Protein AF-A0AB38LQI5-F1 (afdb_monomer_lite)

Secondary structure (DSSP, 8-state):
----------HHHHHHHHHHHS------SS-----SSS-HHHHHTT-----SS-TT--HHHHHHHHHHHHHHHHHHHHHS-HHHHHHHHHHHHHSSSHHHHHHHHHHHHHT-

Structure (mmCIF, N/CA/C/O backbone):
data_AF-A0AB38LQI5-F1
#
_entry.id   AF-A0AB38LQI5-F1
#
loop_
_atom_site.group_PDB
_atom_site.id
_atom_site.type_symbol
_atom_site.label_atom_id
_atom_site.label_alt_id
_atom_site.label_comp_id
_atom_site.label_asym_id
_atom_site.label_entity_id
_atom_site.label_seq_id
_atom_site.pdbx_PDB_ins_code
_atom_site.Cartn_x
_atom_site.Cartn_y
_atom_site.Cartn_z
_atom_site.occupancy
_atom_site.B_iso_or_equiv
_atom_site.auth_seq_id
_atom_site.auth_comp_id
_atom_site.auth_asym_id
_atom_site.auth_atom_id
_atom_site.pdbx_PDB_model_num
ATOM 1 N N . MET A 1 1 ? 2.769 -41.729 17.486 1.00 35.66 1 MET A N 1
ATOM 2 C CA . MET A 1 1 ? 1.971 -41.006 16.469 1.00 35.66 1 MET A CA 1
ATOM 3 C C . MET A 1 1 ? 2.441 -39.557 16.410 1.00 35.66 1 MET A C 1
ATOM 5 O O . MET A 1 1 ? 2.171 -38.793 17.328 1.00 35.66 1 MET A O 1
ATOM 9 N N . THR A 1 2 ? 3.219 -39.195 15.392 1.00 36.41 2 THR A N 1
ATOM 10 C CA . THR A 1 2 ? 3.868 -37.876 15.284 1.00 36.41 2 THR A CA 1
ATOM 11 C C . THR A 1 2 ? 2.904 -36.874 14.644 1.00 36.41 2 THR A C 1
ATOM 13 O O . THR A 1 2 ? 2.514 -37.045 13.493 1.00 36.41 2 THR A O 1
ATOM 16 N N . ARG A 1 3 ? 2.489 -35.831 15.379 1.00 36.44 3 ARG A N 1
ATOM 17 C CA . ARG A 1 3 ? 1.654 -34.739 14.841 1.00 36.44 3 ARG A CA 1
ATOM 18 C C . ARG A 1 3 ? 2.456 -33.934 13.810 1.00 36.44 3 ARG A C 1
ATOM 20 O O . ARG A 1 3 ? 3.279 -33.099 14.181 1.00 36.44 3 ARG A O 1
ATOM 27 N N . MET A 1 4 ? 2.195 -34.151 12.521 1.00 31.91 4 MET A N 1
ATOM 28 C CA . MET A 1 4 ? 2.647 -33.252 11.456 1.00 31.91 4 MET A CA 1
ATOM 29 C C . MET A 1 4 ? 1.968 -31.885 11.626 1.00 31.91 4 MET A C 1
ATOM 31 O O . MET A 1 4 ? 0.756 -31.752 11.464 1.00 31.91 4 MET A O 1
ATOM 35 N N . ARG A 1 5 ? 2.747 -30.848 11.960 1.00 36.25 5 ARG A N 1
ATOM 36 C CA . ARG A 1 5 ? 2.303 -29.450 11.856 1.00 36.25 5 ARG A CA 1
ATOM 37 C C . ARG A 1 5 ? 2.244 -29.079 10.375 1.00 36.25 5 ARG A C 1
ATOM 39 O O . ARG A 1 5 ? 3.247 -28.661 9.802 1.00 36.25 5 ARG A O 1
ATOM 46 N N . LEU A 1 6 ? 1.067 -29.211 9.771 1.00 35.16 6 LEU A N 1
ATOM 47 C CA . LEU A 1 6 ? 0.768 -28.604 8.476 1.00 35.16 6 LEU A CA 1
ATOM 48 C C . LEU A 1 6 ? 0.804 -27.078 8.645 1.00 35.16 6 LEU A C 1
ATOM 50 O O . LEU A 1 6 ? -0.136 -26.467 9.153 1.00 35.16 6 LEU A O 1
ATOM 54 N N . ARG A 1 7 ? 1.924 -26.450 8.269 1.00 38.47 7 ARG A N 1
ATOM 55 C CA . ARG A 1 7 ? 1.967 -24.998 8.075 1.00 38.47 7 ARG A CA 1
ATOM 56 C C . ARG A 1 7 ? 1.193 -24.709 6.794 1.00 38.47 7 ARG A C 1
ATOM 58 O O . ARG A 1 7 ? 1.721 -24.896 5.704 1.00 38.47 7 ARG A O 1
ATOM 65 N N . HIS A 1 8 ? -0.055 -24.269 6.922 1.00 36.62 8 HIS A N 1
ATOM 66 C CA . HIS A 1 8 ? -0.770 -23.649 5.812 1.00 36.62 8 HIS A CA 1
ATOM 67 C C . HIS A 1 8 ? -0.063 -22.333 5.469 1.0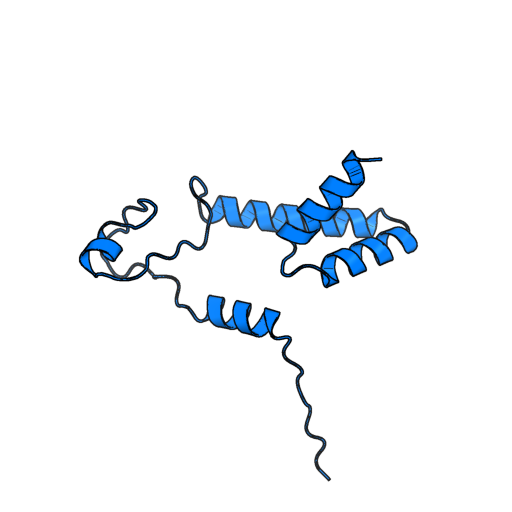0 36.62 8 HIS A C 1
ATOM 69 O O . HIS A 1 8 ? -0.307 -21.298 6.087 1.00 36.62 8 HIS A O 1
ATOM 75 N N . ILE A 1 9 ? 0.866 -22.382 4.517 1.00 41.22 9 ILE A N 1
ATOM 76 C CA . ILE A 1 9 ? 1.423 -21.179 3.906 1.00 41.22 9 ILE A CA 1
ATOM 77 C C . ILE A 1 9 ? 0.346 -20.675 2.943 1.00 41.22 9 ILE A C 1
ATOM 79 O O . ILE A 1 9 ? -0.011 -21.350 1.980 1.00 41.22 9 ILE A O 1
ATOM 83 N N . ASN A 1 10 ? -0.239 -19.520 3.259 1.00 42.88 10 ASN A N 1
ATOM 84 C CA . ASN A 1 10 ? -1.150 -18.817 2.361 1.00 42.88 10 ASN A CA 1
ATOM 85 C C . ASN A 1 10 ? -0.431 -18.614 1.013 1.00 42.88 10 ASN A C 1
ATOM 87 O O . ASN A 1 10 ? 0.677 -18.082 0.998 1.00 42.88 10 ASN A O 1
ATOM 91 N N . LYS A 1 11 ? -1.040 -19.028 -0.107 1.00 44.62 11 LYS A N 1
ATOM 92 C CA . LYS A 1 11 ? -0.463 -18.889 -1.460 1.00 44.62 11 LYS A CA 1
ATOM 93 C C . LYS A 1 11 ? -0.077 -17.439 -1.796 1.00 44.62 11 LYS A C 1
ATOM 95 O O . LYS A 1 11 ? 0.895 -17.231 -2.508 1.00 44.62 11 LYS A O 1
ATOM 100 N N . SER A 1 12 ? -0.758 -16.450 -1.209 1.00 48.97 12 SER A N 1
ATOM 101 C CA . SER A 1 12 ? -0.385 -15.030 -1.305 1.00 48.97 12 SER A CA 1
ATOM 102 C C . SER A 1 12 ? 0.933 -14.708 -0.593 1.00 48.97 12 SER A C 1
ATOM 104 O O . SER A 1 12 ? 1.680 -13.844 -1.029 1.00 48.97 12 SER A O 1
ATOM 106 N N . ASN A 1 13 ? 1.249 -15.400 0.504 1.00 41.06 13 ASN A N 1
ATOM 107 C CA . ASN A 1 13 ? 2.532 -15.245 1.192 1.00 41.06 13 ASN A CA 1
ATOM 108 C C . ASN A 1 13 ? 3.642 -16.019 0.477 1.00 41.06 13 ASN A C 1
ATOM 110 O O . ASN A 1 13 ? 4.799 -15.628 0.573 1.00 41.06 13 ASN A O 1
ATOM 114 N N . GLN A 1 14 ? 3.299 -17.098 -0.236 1.00 43.31 14 GLN A N 1
ATOM 115 C CA . GLN A 1 14 ? 4.238 -17.838 -1.079 1.00 43.31 14 GLN A CA 1
ATOM 116 C C . GLN A 1 14 ? 4.746 -16.956 -2.225 1.00 43.31 14 GLN A C 1
ATOM 118 O O . GLN A 1 14 ? 5.954 -16.856 -2.391 1.00 43.31 14 GLN A O 1
ATOM 123 N N . SER A 1 15 ? 3.856 -16.245 -2.928 1.00 53.72 15 SER A N 1
ATOM 124 C CA . SER A 1 15 ? 4.248 -15.334 -4.013 1.00 53.72 15 SER A CA 1
ATOM 125 C C . SER A 1 15 ? 5.042 -14.126 -3.510 1.00 53.72 15 SER A C 1
ATOM 127 O O . SER A 1 15 ? 6.004 -13.722 -4.152 1.00 53.72 15 SER A O 1
ATOM 129 N N . VAL A 1 16 ? 4.716 -13.584 -2.330 1.00 51.19 16 VAL A N 1
ATOM 130 C CA . VAL A 1 16 ? 5.515 -12.519 -1.696 1.00 51.19 16 VAL A CA 1
ATOM 131 C C . VAL A 1 16 ? 6.891 -13.038 -1.266 1.00 51.19 16 VAL A C 1
ATOM 133 O O . VAL A 1 16 ? 7.891 -12.358 -1.473 1.00 51.19 16 VAL A O 1
ATOM 136 N N . LEU A 1 17 ? 6.978 -14.248 -0.705 1.00 48.19 17 LEU A N 1
ATOM 137 C CA . LEU A 1 17 ? 8.255 -14.884 -0.360 1.00 48.19 17 LEU A CA 1
ATOM 138 C C . LEU A 1 17 ? 9.081 -15.237 -1.602 1.00 48.19 1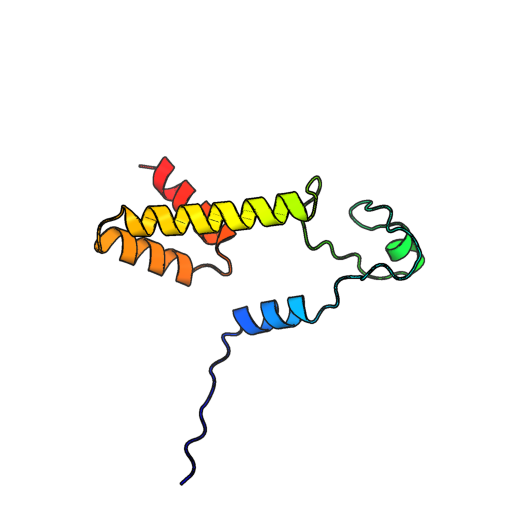7 LEU A C 1
ATOM 140 O O . LEU A 1 17 ? 10.303 -15.136 -1.548 1.00 48.19 17 LEU A O 1
ATOM 144 N N . GLU A 1 18 ? 8.437 -15.620 -2.704 1.00 51.28 18 GLU A N 1
ATOM 145 C CA . GLU A 1 18 ? 9.066 -15.847 -4.009 1.00 51.28 18 GLU A CA 1
ATOM 146 C C . GLU A 1 18 ? 9.537 -14.535 -4.640 1.00 51.28 18 GLU A C 1
ATOM 148 O O . GLU A 1 18 ? 10.674 -14.484 -5.088 1.00 51.28 18 GLU A O 1
ATOM 153 N N . ALA A 1 19 ? 8.763 -13.450 -4.551 1.00 50.34 19 ALA A N 1
ATOM 154 C CA . ALA A 1 19 ? 9.173 -12.108 -4.977 1.00 50.34 19 ALA A CA 1
ATOM 155 C C . ALA A 1 19 ? 10.311 -11.529 -4.116 1.00 50.34 19 ALA A C 1
ATOM 157 O O . ALA A 1 19 ? 11.142 -10.771 -4.605 1.00 50.34 19 ALA A O 1
ATOM 158 N N . LEU A 1 20 ? 10.394 -11.911 -2.838 1.00 47.28 20 LEU A N 1
ATOM 159 C CA . LEU A 1 20 ? 11.554 -11.630 -1.983 1.00 47.28 20 LEU A CA 1
ATOM 160 C C . LEU A 1 20 ? 12.756 -12.538 -2.313 1.00 47.28 20 LEU A C 1
ATOM 162 O O . LEU A 1 20 ? 13.893 -12.196 -1.987 1.00 47.28 20 LEU A O 1
ATOM 166 N N . ARG A 1 21 ? 12.513 -13.698 -2.942 1.00 45.47 21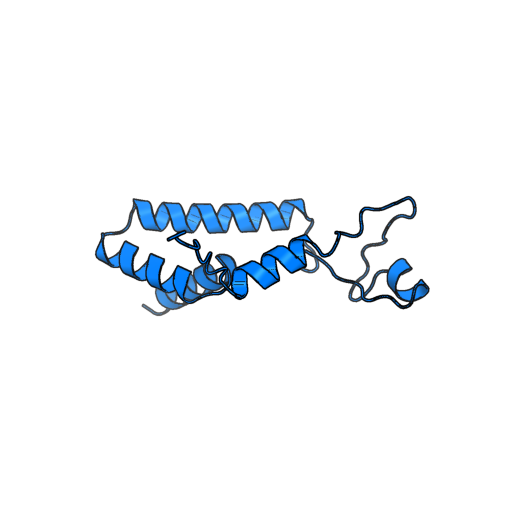 ARG A N 1
ATOM 167 C CA . ARG A 1 21 ? 13.529 -14.644 -3.440 1.00 45.47 21 ARG A CA 1
ATOM 168 C C . ARG A 1 21 ? 14.054 -14.265 -4.819 1.00 45.47 21 ARG A C 1
ATOM 170 O O . ARG A 1 21 ? 15.203 -14.604 -5.118 1.00 45.47 21 ARG A O 1
ATOM 177 N N . SER A 1 22 ? 13.246 -13.578 -5.628 1.00 42.25 22 SER A N 1
ATOM 178 C CA . SER A 1 22 ? 13.679 -12.850 -6.814 1.00 42.25 22 SER A CA 1
ATOM 179 C C . SER A 1 22 ? 14.702 -11.837 -6.338 1.00 42.25 22 SER A C 1
ATOM 181 O O . SER A 1 22 ? 14.372 -10.814 -5.741 1.00 42.25 22 SER A O 1
ATOM 183 N N . LYS A 1 23 ? 15.978 -12.199 -6.479 1.00 46.34 23 LYS A N 1
ATOM 184 C CA . LYS A 1 23 ? 17.098 -11.372 -6.047 1.00 46.34 23 LYS A CA 1
ATOM 185 C C . LYS A 1 23 ? 16.847 -9.966 -6.598 1.00 46.34 23 LYS A C 1
ATOM 187 O O . LYS A 1 23 ? 16.781 -9.843 -7.822 1.00 46.34 23 LYS A O 1
ATOM 192 N N . PRO A 1 24 ? 16.733 -8.912 -5.762 1.00 47.78 24 PRO A N 1
ATOM 193 C CA . PRO A 1 24 ? 16.851 -7.570 -6.301 1.00 47.78 24 PRO A CA 1
ATOM 194 C C . PRO A 1 24 ? 18.166 -7.557 -7.069 1.00 47.78 24 PRO A C 1
ATOM 196 O O . PRO A 1 24 ? 19.141 -8.167 -6.617 1.00 47.78 24 PRO A O 1
ATOM 199 N N . HIS A 1 25 ? 18.179 -6.952 -8.252 1.00 51.09 25 HIS A N 1
ATOM 200 C CA . HIS A 1 25 ? 19.390 -6.802 -9.039 1.00 51.09 25 HIS A CA 1
ATOM 201 C C . HIS A 1 25 ? 20.360 -5.942 -8.208 1.00 51.09 25 HIS A C 1
ATOM 203 O O . HIS A 1 25 ? 20.383 -4.719 -8.308 1.00 51.09 25 HIS A O 1
ATOM 209 N N . VAL A 1 26 ? 21.101 -6.573 -7.290 1.00 49.50 26 VAL A N 1
ATOM 210 C CA . VAL A 1 26 ? 22.137 -5.935 -6.490 1.00 49.50 26 VAL A CA 1
ATOM 211 C C . VAL A 1 26 ? 23.189 -5.575 -7.508 1.00 49.50 26 VAL A C 1
ATOM 213 O O . VAL A 1 26 ? 23.790 -6.459 -8.121 1.00 49.50 26 VAL A O 1
ATOM 216 N N . SER A 1 27 ? 23.332 -4.276 -7.735 1.00 46.75 27 SER A N 1
ATOM 217 C CA . SER A 1 27 ? 24.302 -3.671 -8.631 1.00 46.75 27 SER A CA 1
ATOM 218 C C . SER A 1 27 ? 25.697 -4.230 -8.349 1.00 46.75 27 SER A C 1
ATOM 220 O O . SER A 1 27 ? 26.436 -3.724 -7.505 1.00 46.75 27 SER A O 1
ATOM 222 N N . ARG A 1 28 ? 26.071 -5.294 -9.057 1.00 47.72 28 ARG A N 1
ATOM 223 C CA . ARG A 1 28 ? 27.468 -5.639 -9.281 1.00 47.72 28 ARG A CA 1
ATOM 224 C C . ARG A 1 28 ? 27.913 -4.808 -10.475 1.00 47.72 28 ARG A C 1
ATOM 226 O O . ARG A 1 28 ? 27.541 -5.119 -11.598 1.00 47.72 28 ARG A O 1
ATOM 233 N N . VAL A 1 29 ? 28.618 -3.726 -10.145 1.00 44.75 29 VAL A N 1
ATOM 234 C CA . VAL A 1 29 ? 29.494 -2.883 -10.977 1.00 44.75 29 VAL A CA 1
ATOM 235 C C . VAL A 1 29 ? 29.036 -2.725 -12.436 1.00 44.75 29 VAL A C 1
ATOM 237 O O . VAL A 1 29 ? 29.340 -3.531 -13.307 1.00 44.75 29 VAL A O 1
ATOM 240 N N . GLY A 1 30 ? 28.299 -1.637 -12.651 1.00 53.66 30 GLY A N 1
ATOM 241 C CA . GLY A 1 30 ? 27.670 -1.191 -13.894 1.00 53.66 30 GLY A CA 1
ATOM 242 C C . GLY A 1 30 ? 26.417 -0.431 -13.471 1.00 53.66 30 GLY A C 1
ATOM 243 O O . GLY A 1 30 ? 25.509 -1.046 -12.910 1.00 53.66 30 GLY A O 1
ATOM 244 N N . SER A 1 31 ? 26.413 0.905 -13.547 1.00 61.84 31 SER A N 1
ATOM 245 C CA . SER A 1 31 ? 25.306 1.681 -12.979 1.00 61.84 31 SER A CA 1
ATOM 246 C C . SER A 1 31 ? 24.035 1.400 -13.779 1.00 61.84 31 SER A C 1
ATOM 248 O O . SER A 1 31 ? 23.976 1.602 -14.988 1.00 61.84 31 SER A O 1
ATOM 250 N N . CYS A 1 32 ? 23.002 0.894 -13.107 1.00 72.06 32 CYS A N 1
ATOM 251 C CA . CYS A 1 32 ? 21.673 0.855 -13.699 1.00 72.06 32 CYS A CA 1
ATOM 252 C C . CYS A 1 32 ? 21.254 2.305 -13.976 1.00 72.06 32 CYS A C 1
ATOM 254 O O . CYS A 1 32 ? 21.259 3.120 -13.051 1.00 72.06 32 CYS A O 1
ATOM 256 N N . ASN A 1 33 ? 20.915 2.632 -15.224 1.00 75.69 33 ASN A N 1
ATOM 257 C CA . ASN A 1 33 ? 20.491 3.984 -15.603 1.00 75.69 33 ASN A CA 1
ATOM 258 C C . ASN A 1 33 ? 19.078 4.330 -15.098 1.00 75.69 33 ASN A C 1
ATOM 260 O O . ASN A 1 33 ? 18.745 5.502 -14.973 1.00 75.69 33 ASN A O 1
ATOM 264 N N . GLY A 1 34 ? 18.273 3.322 -14.742 1.00 73.31 34 GLY A N 1
ATOM 265 C CA . GLY A 1 34 ? 16.940 3.504 -14.160 1.00 73.31 34 GLY A CA 1
ATOM 266 C C . GLY A 1 34 ? 15.829 3.814 -15.170 1.00 73.31 34 GLY A C 1
ATOM 267 O O . GLY A 1 34 ? 14.712 4.120 -14.745 1.00 73.31 34 GLY A O 1
ATOM 268 N N . ASP A 1 35 ? 16.112 3.712 -16.473 1.00 78.81 35 ASP A N 1
ATOM 269 C CA . ASP A 1 35 ? 15.146 3.978 -17.545 1.00 78.81 35 ASP A CA 1
ATOM 270 C C . ASP A 1 35 ? 13.977 2.988 -17.533 1.00 78.81 35 ASP A C 1
ATOM 272 O O . ASP A 1 35 ? 14.131 1.796 -17.265 1.00 78.81 35 ASP A O 1
ATOM 276 N N . ARG A 1 36 ? 12.777 3.472 -17.853 1.00 73.81 36 ARG A N 1
ATOM 277 C CA . ARG A 1 36 ? 11.551 2.662 -17.890 1.00 73.81 36 ARG A CA 1
ATOM 278 C C . ARG A 1 36 ? 10.972 2.625 -19.307 1.00 73.81 36 ARG A C 1
ATOM 280 O O . ARG A 1 36 ? 11.061 3.633 -19.998 1.00 73.81 36 ARG A O 1
ATOM 287 N N . PRO A 1 37 ? 10.347 1.509 -19.734 1.00 78.69 37 PRO A N 1
ATOM 288 C CA . PRO A 1 37 ? 10.023 0.309 -18.950 1.00 78.69 37 PRO A CA 1
ATOM 289 C C . PRO A 1 37 ? 11.206 -0.643 -18.713 1.00 78.69 37 PRO A C 1
ATOM 291 O O . PRO A 1 37 ? 11.074 -1.571 -17.922 1.00 78.69 37 PRO A O 1
ATOM 294 N N . SER A 1 38 ? 12.361 -0.425 -19.346 1.00 82.94 38 SER A N 1
ATOM 295 C CA . SER A 1 38 ? 13.546 -1.271 -19.172 1.00 82.94 38 SER A CA 1
ATOM 296 C C . SER A 1 38 ? 14.829 -0.446 -19.183 1.00 82.94 38 SER A C 1
ATOM 298 O O . SER A 1 38 ? 14.985 0.437 -20.022 1.00 82.94 38 SER A O 1
ATOM 300 N N . CYS A 1 39 ? 15.746 -0.738 -18.256 1.00 83.62 39 CYS A N 1
ATOM 301 C CA . CYS A 1 39 ? 17.056 -0.094 -18.208 1.00 83.62 39 CYS A CA 1
ATOM 302 C C . CYS A 1 39 ? 17.947 -0.588 -19.359 1.00 83.62 39 CYS A C 1
ATOM 304 O O . CYS A 1 39 ? 17.784 -1.722 -19.820 1.00 83.62 39 CYS A O 1
ATOM 306 N N . GLN A 1 40 ? 18.927 0.217 -19.785 1.00 80.19 40 GLN A N 1
ATOM 307 C CA . GLN A 1 40 ? 19.794 -0.130 -20.924 1.00 80.19 40 GLN A CA 1
ATOM 308 C C . GLN A 1 40 ? 20.492 -1.481 -20.715 1.00 80.19 40 GLN A C 1
ATOM 310 O O . GLN A 1 40 ?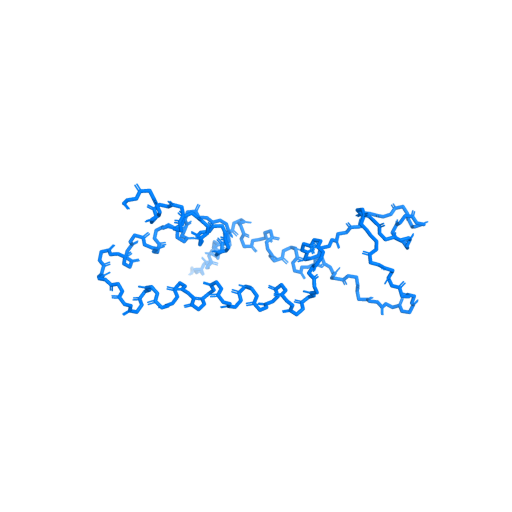 20.530 -2.315 -21.608 1.00 80.19 40 GLN A O 1
ATOM 315 N N . MET A 1 41 ? 20.933 -1.762 -19.486 1.00 82.12 41 MET A N 1
ATOM 316 C CA . MET A 1 41 ? 21.551 -3.045 -19.149 1.00 82.12 41 MET A CA 1
ATOM 317 C C . MET A 1 41 ? 20.616 -4.248 -19.326 1.00 82.12 41 MET A C 1
ATOM 319 O O . MET A 1 41 ? 21.083 -5.320 -19.702 1.00 82.12 41 MET A O 1
ATOM 323 N N . CYS A 1 42 ? 19.327 -4.111 -19.008 1.00 83.25 42 CYS A N 1
ATOM 324 C CA . CYS A 1 42 ? 18.355 -5.193 -19.182 1.00 83.25 42 CYS A CA 1
ATOM 325 C C . CYS A 1 42 ? 18.004 -5.390 -20.659 1.00 83.25 42 CYS A C 1
ATOM 327 O O . CYS A 1 42 ? 17.835 -6.533 -21.080 1.00 83.25 42 CYS A O 1
ATOM 329 N N . ILE A 1 43 ? 17.969 -4.302 -21.438 1.00 83.62 43 ILE A N 1
ATOM 330 C CA . ILE A 1 43 ? 17.811 -4.347 -22.897 1.00 83.62 43 ILE A CA 1
ATOM 331 C C . ILE A 1 43 ? 18.992 -5.097 -23.523 1.00 83.62 43 ILE A C 1
ATOM 333 O O . ILE A 1 43 ? 18.783 -6.083 -24.225 1.00 83.62 43 ILE A O 1
ATOM 337 N N . ASP A 1 44 ? 20.224 -4.697 -23.196 1.00 84.25 44 ASP A N 1
ATOM 338 C CA . ASP A 1 44 ? 21.448 -5.294 -23.749 1.00 84.25 44 ASP A CA 1
ATOM 339 C C . ASP A 1 44 ? 21.580 -6.785 -23.403 1.00 84.25 44 ASP A C 1
ATOM 341 O O . ASP A 1 44 ? 22.144 -7.569 -24.165 1.00 84.25 44 ASP A O 1
ATOM 345 N N . ARG A 1 45 ? 21.059 -7.190 -22.240 1.00 84.19 45 ARG A N 1
ATOM 346 C CA . ARG A 1 45 ? 21.078 -8.582 -21.767 1.00 84.19 45 ARG A CA 1
ATOM 347 C C . ARG A 1 45 ? 19.882 -9.407 -22.236 1.00 84.19 45 ARG A C 1
ATOM 349 O O . ARG A 1 45 ? 19.857 -10.599 -21.939 1.00 84.19 45 ARG A O 1
ATOM 356 N N . ALA A 1 46 ? 18.912 -8.802 -22.924 1.00 84.19 46 ALA A N 1
ATOM 357 C CA . ALA A 1 46 ? 17.635 -9.426 -23.275 1.00 84.19 46 ALA A CA 1
ATOM 358 C C . ALA A 1 46 ? 16.952 -10.103 -22.065 1.00 84.19 46 ALA A C 1
ATOM 360 O O . ALA A 1 46 ? 16.442 -11.218 -22.157 1.00 84.19 46 ALA A O 1
ATOM 361 N N . THR A 1 47 ? 16.983 -9.434 -20.909 1.00 77.88 47 THR A N 1
ATOM 362 C CA . THR A 1 47 ? 16.376 -9.909 -19.654 1.00 77.88 47 THR A CA 1
ATOM 363 C C . THR A 1 47 ? 15.226 -9.011 -19.234 1.00 77.88 47 THR A C 1
ATOM 365 O O . THR A 1 47 ? 15.326 -7.790 -19.372 1.00 77.88 47 THR A O 1
ATOM 368 N N . ASP A 1 48 ? 14.203 -9.597 -18.616 1.00 77.25 48 ASP A N 1
ATOM 369 C CA . ASP A 1 48 ? 13.090 -8.842 -18.045 1.00 77.25 48 ASP A CA 1
ATOM 370 C C . ASP A 1 48 ? 13.580 -7.827 -16.999 1.00 77.25 48 ASP A C 1
ATOM 372 O O . ASP A 1 48 ? 14.375 -8.135 -16.105 1.00 77.25 48 ASP A O 1
ATOM 376 N N . CYS A 1 49 ? 13.114 -6.583 -17.133 1.00 78.44 49 CYS A N 1
ATOM 377 C CA . CYS A 1 49 ? 13.469 -5.488 -16.240 1.00 78.44 49 CYS A CA 1
ATOM 378 C C . CYS A 1 49 ? 12.359 -5.277 -15.206 1.00 78.44 49 CYS A C 1
ATOM 380 O O . CYS A 1 49 ? 11.347 -4.630 -15.479 1.00 78.44 49 CYS A O 1
ATOM 382 N N . GLU A 1 50 ? 12.552 -5.818 -14.006 1.00 78.31 50 GLU A N 1
ATOM 383 C CA . GLU A 1 50 ? 11.595 -5.668 -12.911 1.00 78.31 50 GLU A CA 1
ATOM 384 C C . GLU A 1 50 ? 11.990 -4.534 -11.961 1.00 78.31 50 GLU A C 1
ATOM 386 O O . GLU A 1 50 ? 13.071 -4.515 -11.365 1.00 78.31 50 GLU A O 1
ATOM 391 N N . TYR A 1 51 ? 11.065 -3.595 -11.766 1.00 71.31 51 TYR A N 1
ATOM 392 C CA . TYR A 1 51 ? 11.205 -2.513 -10.801 1.00 71.31 51 TYR A CA 1
ATOM 393 C C . TYR A 1 51 ? 10.380 -2.800 -9.547 1.00 71.31 51 TYR A C 1
ATOM 395 O O . TYR A 1 51 ? 9.170 -2.986 -9.608 1.00 71.31 51 TYR A O 1
ATOM 403 N N . THR A 1 52 ? 11.016 -2.735 -8.377 1.00 71.56 52 THR A N 1
ATOM 404 C CA . THR A 1 52 ? 10.354 -2.947 -7.071 1.00 71.56 52 THR A CA 1
ATOM 405 C C . THR A 1 52 ? 9.541 -1.741 -6.578 1.00 71.56 52 THR A C 1
ATOM 407 O O . THR A 1 52 ? 8.888 -1.804 -5.529 1.00 71.56 52 THR A O 1
ATOM 410 N N . VAL A 1 53 ? 9.600 -0.626 -7.313 1.00 73.56 53 VAL A N 1
ATOM 411 C CA . VAL A 1 53 ? 8.941 0.650 -7.002 1.00 73.56 53 VAL A CA 1
ATOM 412 C C . VAL A 1 53 ? 8.342 1.270 -8.262 1.00 73.56 53 VAL A C 1
ATOM 414 O O . VAL A 1 53 ? 8.846 1.050 -9.366 1.00 73.56 53 VAL A O 1
ATOM 417 N N . GLY A 1 54 ? 7.279 2.061 -8.105 1.00 68.75 54 GLY A N 1
ATOM 418 C CA . GLY A 1 54 ? 6.634 2.781 -9.208 1.00 68.75 54 GLY A CA 1
ATOM 419 C C . GLY A 1 54 ? 7.547 3.816 -9.874 1.00 68.75 54 GLY A C 1
ATOM 420 O O . GLY A 1 54 ? 8.570 4.218 -9.313 1.00 68.75 54 GLY A O 1
ATOM 421 N N . ALA A 1 55 ? 7.189 4.233 -11.090 1.00 67.19 55 ALA A N 1
ATOM 422 C CA . ALA A 1 55 ? 7.903 5.287 -11.808 1.00 67.19 55 ALA A CA 1
ATOM 423 C C . ALA A 1 55 ? 7.894 6.600 -11.005 1.00 67.19 55 ALA A C 1
ATOM 425 O O . ALA A 1 55 ? 6.910 6.920 -10.346 1.00 67.19 55 ALA A O 1
ATOM 426 N N . GLY A 1 56 ? 9.007 7.340 -11.032 1.00 70.81 56 GLY A N 1
ATOM 427 C CA . GLY A 1 56 ? 9.143 8.612 -10.309 1.00 70.81 56 GLY A CA 1
ATOM 428 C C . GLY A 1 56 ? 9.342 8.498 -8.792 1.00 70.81 56 GLY A C 1
ATOM 429 O O . GLY A 1 56 ? 9.487 9.522 -8.130 1.00 70.81 56 GLY A O 1
ATO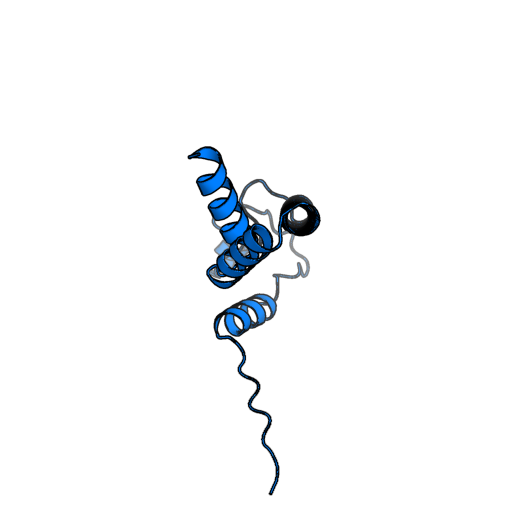M 430 N N . LEU A 1 57 ? 9.389 7.286 -8.227 1.00 67.88 57 LEU A N 1
ATOM 431 C CA . LEU A 1 57 ? 9.645 7.076 -6.803 1.00 67.88 57 LEU A CA 1
ATOM 432 C C . LEU A 1 57 ? 11.035 6.493 -6.575 1.00 67.88 57 LEU A C 1
ATOM 434 O O . LEU A 1 57 ? 11.384 5.434 -7.098 1.00 67.88 57 LEU A O 1
ATOM 438 N N . SER A 1 58 ? 11.810 7.146 -5.711 1.00 74.44 58 SER A N 1
ATOM 439 C CA . SER A 1 58 ? 12.975 6.504 -5.106 1.00 74.44 58 SER A CA 1
ATOM 440 C C . SER A 1 58 ? 12.535 5.364 -4.184 1.00 74.44 58 SER A C 1
ATOM 442 O O . SER A 1 58 ? 11.437 5.369 -3.618 1.00 74.44 58 SER A O 1
ATOM 444 N N . GLN A 1 59 ? 13.433 4.405 -3.953 1.00 72.00 59 GLN A N 1
ATOM 445 C CA . GLN A 1 59 ? 13.191 3.306 -3.016 1.00 72.00 59 GLN A CA 1
ATOM 446 C C . GLN A 1 59 ? 12.816 3.803 -1.613 1.00 72.00 59 GLN A C 1
ATOM 448 O O . GLN A 1 59 ? 11.920 3.252 -0.973 1.00 72.00 59 GLN A O 1
ATOM 453 N N . ARG A 1 60 ? 13.457 4.887 -1.161 1.00 73.38 60 ARG A N 1
ATOM 454 C CA . ARG A 1 60 ? 13.161 5.532 0.122 1.00 73.38 60 ARG A CA 1
ATOM 455 C C . ARG A 1 60 ? 11.751 6.122 0.155 1.00 73.38 60 ARG A C 1
ATOM 457 O O . ARG A 1 60 ? 11.045 5.920 1.136 1.00 73.38 60 ARG A O 1
ATOM 464 N N . GLN A 1 61 ? 11.325 6.813 -0.902 1.00 74.06 61 GLN A N 1
ATOM 465 C CA . GLN A 1 61 ? 9.967 7.366 -0.985 1.00 74.06 61 GLN A CA 1
ATOM 466 C C . GLN A 1 61 ? 8.909 6.260 -0.991 1.00 74.06 61 GLN A C 1
ATOM 468 O O . GLN A 1 61 ? 7.946 6.346 -0.235 1.00 74.06 61 GLN A O 1
ATOM 473 N N . ALA A 1 62 ? 9.116 5.195 -1.768 1.00 75.62 62 ALA A N 1
ATOM 474 C CA . ALA A 1 62 ? 8.206 4.052 -1.784 1.00 75.62 62 ALA A CA 1
ATOM 475 C C . ALA A 1 62 ? 8.131 3.351 -0.414 1.00 75.62 62 ALA A C 1
ATOM 477 O O . ALA A 1 62 ? 7.053 2.951 0.024 1.00 75.62 62 ALA A O 1
ATOM 478 N N . MET A 1 63 ? 9.260 3.230 0.295 1.00 79.69 63 MET A N 1
ATOM 479 C CA . MET A 1 63 ? 9.282 2.688 1.656 1.00 79.69 63 MET A CA 1
ATOM 480 C C . MET A 1 63 ? 8.503 3.577 2.631 1.00 79.69 63 MET A C 1
ATOM 482 O O . MET A 1 63 ? 7.673 3.074 3.386 1.00 79.69 63 MET A O 1
ATOM 486 N N . ASN A 1 64 ? 8.724 4.892 2.586 1.00 83.94 64 ASN A N 1
ATOM 487 C CA . ASN A 1 64 ? 8.013 5.840 3.440 1.00 83.94 64 ASN A CA 1
ATOM 488 C C . ASN A 1 64 ? 6.500 5.795 3.190 1.00 83.94 64 ASN A C 1
ATOM 490 O O . ASN A 1 64 ? 5.737 5.732 4.144 1.00 83.94 64 ASN A O 1
ATOM 494 N N . GLN A 1 65 ? 6.060 5.737 1.929 1.00 83.00 65 GLN A N 1
ATOM 495 C CA . GLN A 1 65 ? 4.637 5.601 1.596 1.00 83.00 65 GLN A CA 1
ATOM 496 C C . GLN A 1 65 ? 4.021 4.329 2.191 1.00 83.00 65 GLN A C 1
ATOM 498 O O . GLN A 1 65 ? 2.920 4.375 2.738 1.00 83.00 65 GLN A O 1
ATOM 503 N N . ARG A 1 66 ? 4.740 3.198 2.143 1.00 82.69 66 ARG A N 1
ATOM 504 C CA . ARG A 1 66 ? 4.283 1.957 2.786 1.00 82.69 66 ARG A CA 1
ATOM 505 C C . ARG A 1 66 ? 4.156 2.135 4.297 1.00 82.69 66 ARG A C 1
ATOM 507 O O . ARG A 1 66 ? 3.135 1.750 4.855 1.00 82.69 66 ARG A O 1
ATOM 514 N N . LEU A 1 67 ? 5.161 2.721 4.950 1.00 88.38 67 LEU A N 1
ATOM 515 C CA . LEU A 1 67 ? 5.140 2.955 6.398 1.00 88.38 67 LEU A CA 1
ATOM 516 C C . LEU A 1 67 ? 3.980 3.861 6.823 1.00 88.38 67 LEU A C 1
ATOM 518 O O . LEU A 1 67 ? 3.292 3.539 7.790 1.00 88.38 67 LEU A O 1
ATOM 522 N N . GLU A 1 68 ? 3.715 4.934 6.077 1.00 86.56 68 GLU A N 1
ATOM 523 C CA . GLU A 1 68 ? 2.577 5.819 6.348 1.00 86.56 68 GLU A CA 1
ATOM 524 C C . GLU A 1 68 ? 1.233 5.095 6.182 1.00 86.56 68 GLU A C 1
ATOM 526 O O . GLU A 1 68 ? 0.338 5.269 7.007 1.00 86.56 68 GLU A O 1
ATOM 531 N N . ALA A 1 69 ? 1.098 4.206 5.191 1.00 83.44 69 ALA A N 1
ATOM 532 C CA . ALA A 1 69 ? -0.106 3.387 5.039 1.00 83.44 69 ALA A CA 1
ATOM 533 C C . ALA A 1 69 ? -0.330 2.453 6.245 1.00 83.44 69 ALA A C 1
ATOM 535 O O . ALA A 1 69 ? -1.448 2.352 6.752 1.00 83.44 69 ALA A O 1
ATOM 536 N N . TYR A 1 70 ? 0.728 1.806 6.752 1.00 87.44 70 TYR A N 1
ATOM 537 C CA . TYR A 1 70 ? 0.637 0.983 7.966 1.00 87.44 70 TYR A CA 1
ATOM 538 C C . TYR A 1 70 ? 0.264 1.811 9.195 1.00 87.44 70 TYR A C 1
ATOM 540 O O . TYR A 1 70 ? -0.604 1.405 9.970 1.00 87.44 70 TYR A O 1
ATOM 548 N N . LYS A 1 71 ? 0.901 2.973 9.367 1.00 92.25 71 LYS A N 1
ATOM 549 C CA . LYS A 1 71 ? 0.615 3.889 10.472 1.00 92.25 71 LYS A CA 1
ATOM 550 C C . LYS A 1 71 ? -0.846 4.337 10.450 1.00 92.25 71 LYS A C 1
ATOM 552 O O . LYS A 1 71 ? -1.518 4.236 11.470 1.00 92.25 71 LYS A O 1
ATOM 557 N N . TYR A 1 72 ? -1.358 4.714 9.282 1.00 87.81 72 TYR A N 1
ATOM 558 C CA . TYR A 1 72 ? -2.755 5.105 9.112 1.00 87.81 72 TYR A CA 1
ATOM 559 C C . TYR A 1 72 ? -3.734 4.004 9.543 1.00 87.81 72 TYR A C 1
ATOM 561 O O . TYR A 1 72 ? -4.679 4.268 10.283 1.00 87.81 72 TYR A O 1
ATOM 569 N N . VAL A 1 73 ? -3.491 2.751 9.144 1.00 88.50 73 VAL A N 1
ATOM 570 C CA . VAL A 1 73 ? -4.324 1.615 9.572 1.00 88.50 73 VAL A CA 1
ATOM 571 C C . VAL A 1 73 ? -4.270 1.419 11.087 1.00 88.50 73 VAL A C 1
ATOM 573 O O . VAL A 1 73 ? -5.307 1.192 11.710 1.00 88.50 73 VAL A O 1
ATOM 576 N N . LEU A 1 74 ? -3.085 1.516 11.695 1.00 92.06 74 LEU A N 1
ATOM 577 C CA . LEU A 1 74 ? -2.938 1.406 13.148 1.00 92.06 74 LEU A CA 1
ATOM 578 C C . LEU A 1 74 ? -3.677 2.530 13.883 1.00 92.06 74 LEU A C 1
ATOM 580 O O . LEU A 1 74 ? -4.323 2.264 14.896 1.00 92.06 74 LEU A O 1
ATOM 584 N N . ASP A 1 75 ? -3.631 3.752 13.361 1.00 92.81 75 ASP A N 1
ATOM 585 C CA . ASP A 1 75 ? -4.347 4.893 13.928 1.00 92.81 75 ASP A CA 1
ATOM 586 C C . ASP A 1 75 ? -5.867 4.691 13.854 1.00 92.81 75 ASP A C 1
ATOM 588 O O . ASP A 1 75 ? -6.557 4.898 14.854 1.00 92.81 75 ASP A O 1
ATOM 592 N N . LEU A 1 76 ? -6.384 4.190 12.725 1.00 88.31 76 LEU A N 1
ATOM 593 C CA . LEU A 1 76 ? -7.800 3.831 12.585 1.00 88.31 76 LEU A CA 1
ATOM 594 C C . LEU A 1 76 ? -8.221 2.743 13.579 1.00 88.31 76 LEU A C 1
ATOM 596 O O . LEU A 1 76 ? -9.284 2.845 14.185 1.00 88.31 76 LEU A O 1
ATOM 600 N N . LEU A 1 77 ? -7.386 1.721 13.785 1.00 90.56 77 LEU A N 1
ATOM 601 C CA . LEU A 1 77 ? -7.665 0.654 14.751 1.00 90.56 77 LEU A CA 1
ATOM 602 C C . LEU A 1 77 ? -7.610 1.138 16.207 1.00 90.56 77 LEU A C 1
ATOM 604 O O . LEU A 1 77 ? -8.304 0.589 17.059 1.00 90.56 77 LEU A O 1
ATOM 608 N N . ARG A 1 78 ? -6.777 2.138 16.515 1.00 93.62 78 ARG A N 1
ATOM 609 C CA . ARG A 1 78 ? -6.694 2.717 17.865 1.00 93.62 78 ARG A CA 1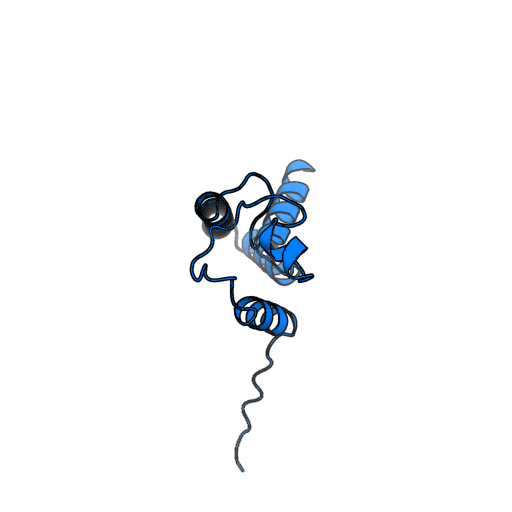
ATOM 610 C C . ARG A 1 78 ? -7.869 3.632 18.189 1.00 93.62 78 ARG A C 1
ATOM 612 O O . ARG A 1 78 ? -8.249 3.713 19.352 1.00 93.62 78 ARG A O 1
ATOM 619 N N . GLN A 1 79 ? -8.375 4.357 17.196 1.00 91.19 79 GLN A N 1
ATOM 620 C CA . GLN A 1 79 ? -9.428 5.361 17.375 1.00 91.19 79 GLN A CA 1
ATOM 621 C C . GLN A 1 79 ? -10.834 4.789 17.164 1.00 91.19 79 GLN A C 1
ATOM 623 O O . GLN A 1 79 ? -11.795 5.311 17.723 1.00 91.19 79 GLN A O 1
ATOM 628 N N . GLY A 1 80 ? -10.955 3.738 16.353 1.00 86.50 80 GLY A N 1
ATOM 629 C CA . GLY A 1 80 ? -12.230 3.133 15.999 1.00 86.50 80 GLY A CA 1
ATOM 630 C C . GLY A 1 80 ? -12.863 2.323 17.128 1.00 86.50 80 GLY A C 1
ATOM 631 O O . GLY A 1 80 ? -12.202 1.757 18.001 1.00 86.50 80 GLY A O 1
ATOM 632 N N . SER A 1 81 ? -14.184 2.217 17.066 1.00 90.88 81 SER A N 1
ATOM 633 C CA . SER A 1 81 ? -14.965 1.274 17.861 1.00 90.88 81 SER A CA 1
ATOM 634 C C . SER A 1 81 ? -14.629 -0.179 17.502 1.00 90.88 81 SER A C 1
ATOM 636 O O . SER A 1 81 ? -14.130 -0.487 16.420 1.00 90.88 81 SER A O 1
ATOM 638 N N . VAL A 1 82 ? -14.985 -1.124 18.377 1.00 92.00 82 VAL A N 1
ATOM 639 C CA . VAL A 1 82 ? -14.773 -2.565 18.136 1.00 92.00 82 VAL A CA 1
ATOM 640 C C . VAL A 1 82 ? -15.393 -3.027 16.806 1.00 92.00 82 VAL A C 1
ATOM 642 O O . VAL A 1 82 ? -14.805 -3.844 16.095 1.00 92.00 82 VAL A O 1
ATOM 645 N N . THR A 1 83 ? -16.556 -2.485 16.437 1.00 89.94 83 THR A N 1
ATOM 646 C CA . THR A 1 83 ? -17.251 -2.805 15.180 1.00 89.94 83 THR A CA 1
ATOM 647 C C . THR A 1 83 ? -16.504 -2.265 13.957 1.00 89.94 83 THR A C 1
ATOM 649 O O . THR A 1 83 ? -16.366 -2.970 12.952 1.00 89.94 83 THR A O 1
ATOM 652 N N . GLU A 1 84 ? -15.970 -1.047 14.042 1.00 86.88 84 GLU A N 1
ATOM 653 C CA . GLU A 1 84 ? -15.142 -0.453 12.985 1.00 86.88 84 GLU A CA 1
ATOM 654 C C . GLU A 1 84 ? -13.826 -1.214 12.836 1.00 86.88 84 GLU A C 1
ATOM 656 O O . GLU A 1 84 ? -13.464 -1.595 11.724 1.00 86.88 84 GLU A O 1
ATOM 661 N N . CYS A 1 85 ? -13.171 -1.553 13.948 1.00 91.06 85 CYS A N 1
ATOM 662 C CA . CYS A 1 85 ? -11.960 -2.369 13.952 1.00 91.06 85 CYS A CA 1
ATOM 663 C C . CYS A 1 85 ? -12.193 -3.740 13.316 1.00 91.06 85 CYS A C 1
ATOM 665 O O . CYS A 1 85 ? -11.384 -4.195 12.505 1.00 91.06 85 CYS A O 1
ATOM 667 N N . ARG A 1 86 ? -13.322 -4.392 13.618 1.00 90.94 86 ARG A N 1
ATOM 668 C CA . ARG A 1 86 ? -13.694 -5.660 12.976 1.00 90.94 86 ARG A CA 1
ATOM 669 C C . ARG A 1 86 ? -13.844 -5.497 11.465 1.00 90.94 86 ARG A C 1
ATOM 671 O O . ARG A 1 86 ? -13.349 -6.338 10.721 1.00 90.94 86 ARG A O 1
ATOM 678 N N . THR A 1 87 ? -14.492 -4.425 11.022 1.00 88.00 87 THR A N 1
ATOM 679 C CA . THR A 1 87 ? -14.689 -4.137 9.595 1.00 88.00 87 THR A CA 1
ATOM 680 C C . THR A 1 87 ? -13.352 -3.879 8.899 1.00 88.00 87 THR A C 1
ATOM 682 O O . THR A 1 87 ? -13.066 -4.505 7.883 1.00 88.00 87 THR A O 1
ATOM 685 N N . LEU A 1 88 ? -12.487 -3.051 9.491 1.00 88.31 88 LEU A N 1
ATOM 686 C CA . LEU A 1 88 ? -11.138 -2.772 8.990 1.00 88.31 88 LEU A CA 1
ATOM 687 C C . LEU A 1 88 ? -10.293 -4.046 8.872 1.00 88.31 88 LEU A C 1
ATOM 689 O O . LEU A 1 88 ? -9.653 -4.268 7.848 1.00 88.31 88 LEU A O 1
ATOM 693 N N . LEU A 1 89 ? -10.322 -4.917 9.884 1.00 89.19 89 LEU A N 1
ATOM 694 C CA . LEU A 1 89 ? -9.598 -6.191 9.862 1.00 89.19 89 LEU A CA 1
ATOM 695 C C . LEU A 1 89 ? -10.128 -7.157 8.795 1.00 89.19 89 LEU A C 1
ATOM 697 O O . LEU A 1 89 ? -9.342 -7.894 8.200 1.00 89.19 89 LEU A O 1
ATOM 701 N N . LEU A 1 90 ? -11.440 -7.168 8.544 1.00 89.44 90 LEU A N 1
ATOM 702 C CA . LEU A 1 90 ? -12.027 -7.956 7.458 1.00 89.44 90 LEU A CA 1
ATOM 703 C C . LEU A 1 90 ? -11.600 -7.415 6.090 1.00 89.44 90 LEU A C 1
ATOM 705 O O . LEU A 1 90 ? -11.175 -8.207 5.251 1.00 89.44 90 LEU A O 1
ATOM 709 N N . SER A 1 91 ? -11.610 -6.092 5.905 1.00 86.25 91 SER A N 1
ATOM 710 C CA . SER A 1 91 ? -11.098 -5.450 4.690 1.00 86.25 91 SER A CA 1
ATOM 711 C C . SER A 1 91 ? -9.612 -5.742 4.475 1.00 86.25 91 SER A C 1
ATOM 713 O O . SER A 1 91 ? -9.203 -6.057 3.366 1.00 86.25 91 SER A O 1
ATOM 715 N N . LEU A 1 92 ? -8.783 -5.718 5.520 1.00 87.25 92 LEU A N 1
ATOM 716 C CA . LEU A 1 92 ? -7.365 -6.082 5.396 1.00 87.25 92 LEU A CA 1
ATOM 717 C C . LEU A 1 92 ? -7.173 -7.547 4.984 1.00 87.25 92 LEU A C 1
ATOM 719 O O . LEU A 1 92 ? -6.264 -7.851 4.220 1.00 87.25 92 LEU A O 1
ATOM 723 N N . LYS A 1 93 ? -8.024 -8.459 5.469 1.00 88.56 93 LYS A N 1
ATOM 724 C CA . LYS A 1 93 ? -7.962 -9.886 5.114 1.00 88.56 93 LYS A CA 1
ATOM 725 C C . LYS A 1 93 ? -8.428 -10.187 3.692 1.00 88.56 93 LYS A C 1
ATOM 727 O O . LYS A 1 93 ? -8.026 -11.213 3.150 1.00 88.56 93 LYS A O 1
ATOM 732 N N . SER A 1 94 ? -9.299 -9.357 3.123 1.00 86.31 94 SER A N 1
ATOM 733 C CA . SER A 1 94 ? -9.846 -9.567 1.780 1.00 86.31 94 SER A CA 1
ATOM 734 C C . SER A 1 94 ? -8.932 -9.064 0.659 1.00 86.31 94 SER A C 1
ATOM 736 O O . SER A 1 94 ? -9.218 -9.345 -0.500 1.00 86.31 94 SER A O 1
ATOM 738 N N . HIS A 1 95 ? -7.865 -8.327 0.981 1.00 83.44 95 HIS A N 1
ATOM 739 C CA . HIS A 1 95 ? -6.931 -7.754 0.007 1.00 83.44 95 HIS A CA 1
ATOM 740 C C . HIS A 1 95 ? -5.548 -8.413 0.103 1.00 83.44 95 HIS A C 1
ATOM 742 O O . HIS A 1 95 ? -5.160 -8.923 1.156 1.00 83.44 95 HIS A O 1
ATOM 748 N N . GLY A 1 96 ? -4.799 -8.407 -1.005 1.00 79.19 96 GLY A N 1
ATOM 749 C CA . GLY A 1 96 ? -3.472 -9.027 -1.087 1.00 79.19 96 GLY A CA 1
ATOM 750 C C . GLY A 1 96 ? -2.364 -8.167 -0.477 1.00 79.19 96 GLY A C 1
ATOM 751 O O . GLY A 1 96 ? -1.295 -8.677 -0.136 1.00 79.19 96 GLY A O 1
ATOM 752 N N . SER A 1 97 ? -2.614 -6.866 -0.300 1.00 76.88 97 SER A N 1
ATOM 753 C CA . SER A 1 97 ? -1.681 -5.940 0.338 1.00 76.88 97 SER A CA 1
ATOM 754 C C . SER A 1 97 ? -2.381 -4.865 1.177 1.00 76.88 97 SER A C 1
ATOM 756 O O . SER A 1 97 ? -3.547 -4.531 0.972 1.00 76.88 97 SER A O 1
ATOM 758 N N . VAL A 1 98 ? -1.637 -4.273 2.119 1.00 80.00 98 VAL A N 1
ATOM 759 C CA . VAL A 1 98 ? -2.131 -3.145 2.928 1.00 80.00 98 VAL A CA 1
ATOM 760 C C . VAL A 1 98 ? -2.367 -1.898 2.078 1.00 80.00 98 VAL A C 1
ATOM 762 O O . VAL A 1 98 ? -3.290 -1.148 2.366 1.00 80.00 98 VAL A O 1
ATOM 765 N N . ALA A 1 99 ? -1.592 -1.695 1.009 1.00 76.44 99 ALA A N 1
ATOM 766 C CA . ALA A 1 99 ? -1.798 -0.576 0.092 1.00 76.44 99 ALA A CA 1
ATOM 767 C C . ALA A 1 99 ? -3.171 -0.663 -0.600 1.00 76.44 99 ALA A C 1
ATOM 769 O O . ALA A 1 99 ? -3.947 0.287 -0.537 1.00 76.44 99 ALA A O 1
ATOM 770 N N . GLU A 1 100 ? -3.508 -1.832 -1.155 1.00 77.38 100 GLU A N 1
ATOM 771 C CA . GLU A 1 100 ? -4.823 -2.094 -1.760 1.00 77.38 100 GLU A CA 1
ATOM 772 C C . GLU A 1 100 ? -5.961 -1.929 -0.746 1.00 77.38 100 GLU A C 1
ATOM 774 O O . GLU A 1 100 ? -6.971 -1.281 -1.026 1.00 77.38 100 GLU A O 1
ATOM 779 N N . ALA A 1 101 ? -5.785 -2.473 0.462 1.00 82.81 101 ALA A N 1
ATOM 780 C CA . ALA A 1 101 ? -6.782 -2.346 1.517 1.00 82.81 101 ALA A CA 1
ATOM 781 C C . ALA A 1 101 ? -7.016 -0.878 1.909 1.00 82.81 101 ALA A C 1
ATOM 783 O O . ALA A 1 101 ? -8.163 -0.464 2.073 1.00 82.81 101 ALA A O 1
ATOM 784 N N . VAL A 1 102 ? -5.951 -0.079 2.039 1.00 82.38 102 VAL A N 1
ATOM 785 C CA . VAL A 1 102 ? -6.041 1.350 2.378 1.00 82.38 102 VAL A CA 1
ATOM 786 C C . VAL A 1 102 ? -6.745 2.141 1.278 1.00 82.38 102 VAL A C 1
ATOM 788 O O . VAL A 1 102 ? -7.599 2.971 1.593 1.00 82.38 102 VAL A O 1
ATOM 791 N N . GLU A 1 103 ? -6.459 1.869 0.003 1.00 82.44 103 GLU A N 1
ATOM 792 C CA . GLU A 1 103 ? -7.190 2.488 -1.109 1.00 82.44 103 GLU A CA 1
ATOM 793 C C . GLU A 1 103 ? -8.687 2.156 -1.065 1.00 82.44 103 GLU A C 1
ATOM 795 O O . GLU A 1 103 ? -9.523 3.056 -1.196 1.00 82.44 103 GLU A O 1
ATOM 800 N N . SER A 1 104 ? -9.043 0.891 -0.818 1.00 80.50 104 SER A N 1
ATOM 801 C CA . SER A 1 104 ? -10.443 0.479 -0.686 1.00 80.50 104 SER A CA 1
ATOM 802 C C . SER A 1 104 ? -11.132 1.145 0.510 1.00 80.50 104 SER A C 1
ATOM 804 O O . SER A 1 104 ? -12.259 1.623 0.370 1.00 80.50 104 SER A O 1
ATOM 806 N N . ILE A 1 105 ? -10.475 1.201 1.672 1.00 80.56 105 ILE A N 1
ATOM 807 C CA . ILE A 1 105 ? -11.010 1.833 2.889 1.00 80.56 105 ILE A CA 1
ATOM 808 C C . ILE A 1 105 ? -11.239 3.331 2.654 1.00 80.56 105 ILE A C 1
ATOM 810 O O . ILE A 1 105 ? -12.287 3.863 3.030 1.00 80.56 105 ILE A O 1
ATOM 814 N N . ASN A 1 106 ? -10.298 4.007 1.991 1.00 76.19 106 ASN A N 1
ATOM 815 C CA . ASN A 1 106 ? -10.438 5.422 1.662 1.00 76.19 106 ASN A CA 1
ATOM 816 C C . ASN A 1 106 ? -11.587 5.670 0.679 1.00 76.19 106 ASN A C 1
ATOM 818 O O . ASN A 1 106 ? -12.366 6.593 0.900 1.00 76.19 106 ASN A O 1
ATOM 822 N N . ARG A 1 107 ? -11.762 4.836 -0.354 1.00 70.94 107 ARG A N 1
ATOM 823 C CA . ARG A 1 107 ? -12.884 4.983 -1.301 1.00 70.94 107 ARG A CA 1
ATOM 824 C C . ARG A 1 107 ? -14.245 4.899 -0.610 1.00 70.94 107 ARG A C 1
ATOM 826 O O . ARG A 1 107 ? -15.086 5.757 -0.845 1.00 70.94 107 ARG A O 1
ATOM 833 N N . VAL A 1 108 ? -14.434 3.923 0.280 1.00 62.34 108 VAL A N 1
ATOM 834 C CA . VAL A 1 108 ? -15.703 3.724 1.008 1.00 62.34 108 VAL A CA 1
ATOM 835 C C . VAL A 1 108 ? -16.027 4.905 1.929 1.00 62.34 108 VAL A C 1
ATOM 837 O O . VAL A 1 108 ? -17.195 5.257 2.099 1.00 62.34 108 VAL A O 1
ATOM 840 N N . ARG A 1 109 ? -15.001 5.537 2.509 1.00 58.38 109 ARG A N 1
ATOM 841 C CA . ARG A 1 109 ? -15.153 6.665 3.437 1.00 58.38 109 ARG A CA 1
ATOM 842 C C . ARG A 1 109 ? -15.521 7.986 2.747 1.00 58.38 109 ARG A C 1
ATOM 844 O O . ARG A 1 109 ? -16.145 8.816 3.390 1.00 58.38 109 ARG A O 1
ATOM 851 N N . TRP A 1 110 ? -15.161 8.179 1.475 1.00 43.72 110 TRP A N 1
ATOM 852 C CA . TRP A 1 110 ? -15.512 9.382 0.694 1.00 43.72 110 TRP A CA 1
ATOM 853 C C . TRP A 1 110 ? -16.880 9.297 0.000 1.00 43.72 110 TRP A C 1
ATOM 855 O O . TRP A 1 110 ? -17.395 10.306 -0.466 1.00 43.72 110 TRP A O 1
ATOM 865 N N . THR A 1 111 ? -17.477 8.107 -0.073 1.00 44.88 111 THR A N 1
ATOM 866 C CA . THR A 1 111 ? -18.830 7.882 -0.618 1.00 44.88 111 THR A CA 1
ATOM 867 C C . THR A 1 111 ? -19.939 7.911 0.442 1.00 44.88 111 THR A C 1
ATOM 869 O O . THR A 1 111 ? -21.055 7.480 0.157 1.00 44.88 111 THR A O 1
ATOM 872 N N . ARG A 1 112 ? -19.641 8.364 1.665 1.00 38.69 112 ARG A N 1
ATOM 873 C CA . ARG A 1 112 ? -20.595 8.487 2.776 1.00 38.69 112 ARG A CA 1
ATOM 874 C C . ARG A 1 112 ? -20.788 9.933 3.189 1.00 38.69 112 ARG A C 1
ATOM 876 O O . ARG A 1 112 ? -19.769 10.653 3.239 1.00 38.69 112 ARG A O 1
#

Radius of gyration: 19.36 Å; chains: 1; bounding box: 50×50×42 Å

pLDDT: mean 70.2, std 18.41, range [31.91, 93.62]

InterPro domains:
  IPR036864 Zn(2)-C6 fungal-type DNA-binding domain superfamily [G3DSA:4.10.240.10] (11-77)

Foldseek 3Di:
DDDPPPPPDPVLNVVVVVVVVVPDPPDPDDDQPPDPPATPVCVVVVHHHDDPDDPPDDPVRRVVVLVVLVVVLVVCCVPDDPVSVVVLVVLCVVDSDSVVSSVVVVVVVVVD

Organism: Aureobasidium pullulans (NCBI:txid5580)

Sequence (112 aa):
MTRMRLRHINKSNQSVLEALRSKPHVSRVGSCNGDRPSCQMCIDRATDCEYTVGAGLSQRQAMNQRLEAYKYVLDLLRQGSVTECRTLLLSLKSHGSVAEAVESINRVRWTR